Protein AF-A0A6N8XGJ5-F1 (afdb_monomer_lite)

pLDDT: mean 91.12, std 7.99, range [51.22, 97.62]

Structure (mmCIF, N/CA/C/O backbone):
data_AF-A0A6N8XGJ5-F1
#
_entry.id   AF-A0A6N8XGJ5-F1
#
loop_
_atom_site.group_PDB
_atom_site.id
_atom_site.type_symbol
_atom_site.label_atom_id
_atom_site.label_alt_id
_atom_site.label_comp_id
_atom_site.label_asym_id
_atom_site.label_entity_id
_atom_site.label_seq_id
_atom_site.pdbx_PDB_ins_code
_atom_site.Cartn_x
_atom_site.Cartn_y
_atom_site.Cartn_z
_atom_site.occupancy
_atom_site.B_iso_or_equiv
_atom_site.auth_seq_id
_atom_site.auth_comp_id
_atom_site.auth_asym_id
_atom_site.auth_atom_id
_atom_site.pdbx_PDB_model_num
ATOM 1 N N . MET A 1 1 ? 11.985 -4.983 -15.840 1.00 81.88 1 MET A N 1
ATOM 2 C CA . MET A 1 1 ? 11.724 -4.104 -14.678 1.00 81.88 1 MET A CA 1
ATOM 3 C C . MET A 1 1 ? 13.006 -3.387 -14.274 1.00 81.88 1 MET A C 1
ATOM 5 O O . MET A 1 1 ? 13.971 -4.058 -13.929 1.00 81.88 1 MET A O 1
ATOM 9 N N . GLY A 1 2 ? 13.043 -2.054 -14.363 1.00 89.00 2 GLY A N 1
ATOM 10 C CA . GLY A 1 2 ? 14.240 -1.268 -14.037 1.00 89.00 2 GLY A CA 1
ATOM 11 C C . GLY A 1 2 ? 14.600 -1.275 -12.539 1.00 89.00 2 GLY A C 1
ATOM 12 O O . GLY A 1 2 ? 13.753 -1.609 -11.704 1.00 89.00 2 GLY A O 1
ATOM 13 N N . PRO A 1 3 ? 15.836 -0.886 -12.172 1.00 92.31 3 PRO A N 1
ATOM 14 C CA . PRO A 1 3 ? 16.322 -0.918 -10.787 1.00 92.31 3 PRO A CA 1
ATOM 15 C C . PRO A 1 3 ? 15.504 -0.032 -9.836 1.00 92.31 3 PRO A C 1
ATOM 17 O O . PRO A 1 3 ? 15.276 -0.413 -8.689 1.00 92.31 3 PRO A O 1
ATOM 20 N N . THR A 1 4 ? 15.001 1.108 -10.314 1.00 94.00 4 THR A N 1
ATOM 21 C CA . THR A 1 4 ? 14.137 2.002 -9.530 1.00 94.00 4 THR A CA 1
ATOM 22 C C . THR A 1 4 ? 12.829 1.323 -9.137 1.00 94.00 4 THR A C 1
ATOM 24 O O . THR A 1 4 ? 12.509 1.271 -7.954 1.00 94.00 4 THR A O 1
ATOM 27 N N . LEU A 1 5 ? 12.119 0.717 -10.096 1.00 94.69 5 LEU A N 1
ATOM 28 C CA . LEU A 1 5 ? 10.854 0.032 -9.816 1.00 94.69 5 LEU A CA 1
ATOM 29 C C . LEU A 1 5 ? 11.057 -1.170 -8.879 1.00 94.69 5 LEU A C 1
ATOM 31 O O . LEU A 1 5 ? 10.249 -1.390 -7.985 1.00 94.69 5 LEU A O 1
ATOM 35 N N . ARG A 1 6 ? 12.182 -1.894 -8.995 1.00 95.69 6 ARG A N 1
ATOM 36 C CA . ARG A 1 6 ? 12.543 -2.952 -8.029 1.00 95.69 6 ARG A CA 1
ATOM 37 C C . ARG A 1 6 ? 12.651 -2.422 -6.600 1.00 95.69 6 ARG A C 1
ATOM 39 O O . ARG A 1 6 ? 12.148 -3.065 -5.686 1.00 95.69 6 ARG A O 1
ATOM 46 N N . ARG A 1 7 ? 13.290 -1.264 -6.401 1.00 96.38 7 ARG A N 1
ATOM 47 C CA . ARG A 1 7 ? 13.399 -0.636 -5.074 1.00 96.38 7 ARG A CA 1
ATOM 48 C C . ARG A 1 7 ? 12.038 -0.225 -4.522 1.00 96.38 7 ARG A C 1
ATOM 50 O O . ARG A 1 7 ? 11.778 -0.468 -3.348 1.00 96.38 7 ARG A O 1
ATOM 57 N N . VAL A 1 8 ? 11.186 0.361 -5.361 1.00 96.38 8 VAL A N 1
ATOM 58 C CA . VAL A 1 8 ? 9.836 0.779 -4.960 1.00 96.38 8 VAL A CA 1
ATOM 59 C C . VAL A 1 8 ? 8.990 -0.430 -4.561 1.00 96.38 8 VAL A C 1
ATOM 61 O O . VAL A 1 8 ? 8.409 -0.427 -3.483 1.00 96.38 8 VAL A O 1
ATOM 64 N N . LEU A 1 9 ? 9.000 -1.508 -5.348 1.00 96.50 9 LEU A N 1
ATOM 65 C CA . LEU A 1 9 ? 8.251 -2.726 -5.018 1.00 96.50 9 LEU A CA 1
ATOM 66 C C . LEU A 1 9 ? 8.808 -3.456 -3.792 1.00 96.50 9 LEU A C 1
ATOM 68 O O . LEU A 1 9 ? 8.038 -4.009 -3.018 1.00 96.50 9 LEU A O 1
ATOM 72 N N . ALA A 1 10 ? 10.124 -3.425 -3.568 1.00 97.06 10 ALA A N 1
ATOM 73 C CA . ALA A 1 10 ? 10.704 -3.938 -2.328 1.00 97.06 10 ALA A CA 1
ATOM 74 C C . ALA A 1 10 ? 10.257 -3.116 -1.107 1.00 97.06 10 ALA A C 1
ATOM 76 O O . ALA A 1 10 ? 10.054 -3.677 -0.035 1.00 97.06 10 ALA A O 1
ATOM 77 N N . SER A 1 11 ? 10.099 -1.797 -1.260 1.00 96.06 11 SER A N 1
ATOM 78 C CA . SER A 1 11 ? 9.516 -0.938 -0.225 1.00 96.06 11 SER A CA 1
ATOM 79 C C . SER A 1 11 ? 8.040 -1.256 0.017 1.00 96.06 11 SER A C 1
ATOM 81 O O . SER A 1 11 ? 7.648 -1.441 1.166 1.00 96.06 11 SER A O 1
ATOM 83 N N . ALA A 1 12 ? 7.256 -1.427 -1.052 1.00 96.81 12 ALA A N 1
ATOM 84 C CA . ALA A 1 12 ? 5.846 -1.802 -0.964 1.00 96.81 12 ALA A CA 1
ATOM 85 C C . ALA A 1 12 ? 5.661 -3.152 -0.254 1.00 96.81 12 ALA A C 1
ATOM 87 O O . ALA A 1 12 ? 4.863 -3.256 0.669 1.00 96.81 12 ALA A O 1
ATOM 88 N N . ALA A 1 13 ? 6.474 -4.155 -0.599 1.00 96.88 13 ALA A N 1
ATOM 89 C CA . ALA A 1 13 ? 6.433 -5.465 0.045 1.00 96.88 13 ALA A CA 1
ATOM 90 C C . ALA A 1 13 ? 6.740 -5.397 1.553 1.00 96.88 13 ALA A C 1
ATOM 92 O O . ALA A 1 13 ? 6.114 -6.110 2.334 1.00 96.88 13 ALA A O 1
ATOM 93 N N . ARG A 1 14 ? 7.666 -4.524 1.986 1.00 95.94 14 ARG A N 1
ATOM 94 C CA . ARG A 1 14 ? 7.912 -4.297 3.421 1.00 95.94 14 ARG A CA 1
ATOM 95 C C . ARG A 1 14 ? 6.688 -3.694 4.107 1.00 95.94 14 ARG A C 1
ATOM 97 O O . ARG A 1 14 ? 6.292 -4.197 5.152 1.00 95.94 14 ARG A O 1
ATOM 104 N N . LEU A 1 15 ? 6.054 -2.688 3.503 1.00 96.44 15 LEU A N 1
ATOM 105 C CA . LEU A 1 15 ? 4.814 -2.115 4.036 1.00 96.44 15 LEU A CA 1
ATOM 106 C C . LEU A 1 15 ? 3.709 -3.176 4.148 1.00 96.44 15 LEU A C 1
ATOM 108 O O . LEU A 1 15 ? 3.093 -3.305 5.199 1.00 96.44 15 LEU A O 1
ATOM 112 N N . GLN A 1 16 ? 3.505 -3.990 3.112 1.00 96.88 16 GLN A N 1
ATOM 113 C CA . GLN A 1 16 ? 2.492 -5.053 3.1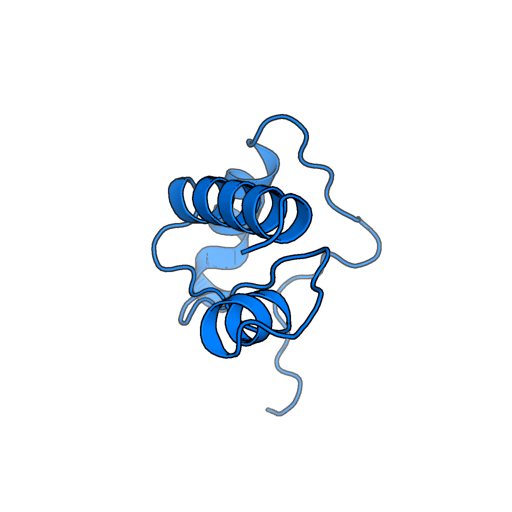20 1.00 96.88 16 GLN A CA 1
ATOM 114 C C . GLN A 1 16 ? 2.780 -6.158 4.149 1.00 96.88 16 GLN A C 1
ATOM 116 O O . GLN A 1 16 ? 1.865 -6.865 4.561 1.00 96.88 16 GLN A O 1
ATOM 121 N N . SER A 1 17 ? 4.035 -6.313 4.585 1.00 96.69 17 SER A N 1
ATOM 122 C CA . SER A 1 17 ? 4.379 -7.261 5.650 1.00 96.69 17 SER A CA 1
ATOM 123 C C . SER A 1 17 ? 3.959 -6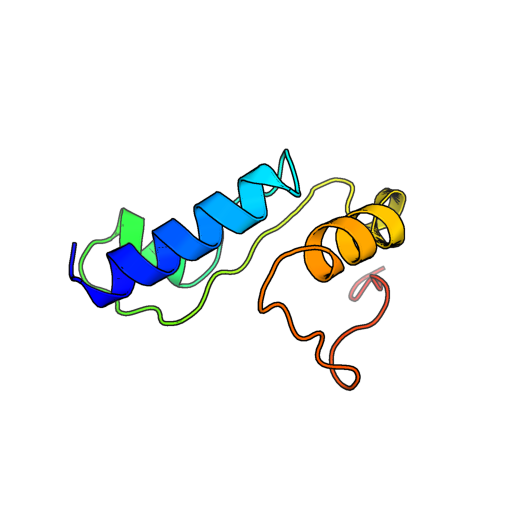.788 7.046 1.00 96.69 17 SER A C 1
ATOM 125 O O . SER A 1 17 ? 3.687 -7.626 7.901 1.00 96.69 17 SER A O 1
ATOM 127 N N . VAL A 1 18 ? 3.874 -5.469 7.270 1.00 96.62 18 VAL A N 1
ATOM 128 C CA . VAL A 1 18 ? 3.431 -4.876 8.548 1.00 96.62 18 VAL A CA 1
ATOM 129 C C . VAL A 1 18 ? 1.959 -4.456 8.525 1.00 96.62 18 VAL A C 1
ATOM 131 O O . VAL A 1 18 ? 1.317 -4.417 9.570 1.00 96.62 18 VAL A O 1
ATOM 134 N N . VAL A 1 19 ? 1.399 -4.212 7.338 1.00 96.12 19 VAL A N 1
ATOM 135 C CA . VAL A 1 19 ? -0.029 -3.968 7.114 1.00 96.12 19 VAL A CA 1
ATOM 136 C C . VAL A 1 19 ? -0.577 -5.043 6.167 1.00 96.12 19 VAL A C 1
ATOM 138 O O . VAL A 1 19 ? -0.611 -4.832 4.949 1.00 96.12 19 VAL A O 1
ATOM 141 N N . PRO A 1 20 ? -0.999 -6.205 6.702 1.00 92.12 20 PRO A N 1
ATOM 142 C CA . PRO A 1 20 ? -1.664 -7.234 5.913 1.00 92.12 20 PRO A CA 1
ATOM 143 C C . PRO A 1 20 ? -2.906 -6.677 5.211 1.00 92.12 20 PRO A C 1
ATOM 145 O O . PRO A 1 20 ? -3.506 -5.707 5.673 1.00 92.12 20 PRO A O 1
ATOM 148 N N . ASP A 1 21 ? -3.278 -7.292 4.090 1.00 95.38 21 ASP A N 1
ATOM 149 C CA . ASP A 1 21 ? -4.443 -6.935 3.261 1.00 95.38 21 ASP A CA 1
ATOM 150 C C . ASP A 1 21 ? -4.328 -5.609 2.486 1.00 95.38 21 ASP A C 1
ATOM 152 O O . ASP A 1 21 ? -5.185 -5.300 1.656 1.00 95.38 21 ASP A O 1
ATOM 156 N N . ALA A 1 22 ? -3.241 -4.854 2.670 1.00 97.19 22 ALA A N 1
ATOM 157 C CA . ALA A 1 22 ? -2.954 -3.666 1.877 1.00 97.19 22 ALA A CA 1
ATOM 158 C C . ALA A 1 22 ? -2.754 -4.023 0.392 1.00 97.19 22 ALA A C 1
ATOM 160 O O . ALA A 1 22 ? -1.843 -4.773 0.024 1.00 97.19 22 ALA A O 1
ATOM 161 N N . VAL A 1 23 ? -3.565 -3.435 -0.488 1.00 97.50 23 VAL A N 1
ATOM 162 C CA . VAL A 1 23 ? -3.498 -3.664 -1.938 1.00 97.50 23 VAL A CA 1
ATOM 163 C C . VAL A 1 23 ? -2.733 -2.530 -2.608 1.00 97.50 23 VAL A C 1
ATOM 165 O O . VAL A 1 23 ? -3.128 -1.371 -2.498 1.00 97.50 23 VAL A O 1
ATOM 168 N N . LEU A 1 24 ? -1.659 -2.862 -3.333 1.00 97.62 24 LEU A N 1
ATOM 169 C CA . LEU A 1 24 ? -0.878 -1.903 -4.119 1.00 97.62 24 LEU A CA 1
ATOM 170 C C . LEU A 1 24 ? -1.722 -1.318 -5.261 1.00 97.62 24 LEU A C 1
ATOM 172 O O . LEU A 1 24 ? -2.261 -2.054 -6.089 1.00 97.62 24 LEU A O 1
ATOM 176 N N . VAL A 1 25 ? -1.766 0.009 -5.355 1.00 97.00 25 VAL A N 1
ATOM 177 C CA . VAL A 1 25 ? -2.496 0.749 -6.392 1.00 97.00 25 VAL A CA 1
ATOM 178 C C . VAL A 1 25 ? -1.620 1.842 -7.020 1.00 97.00 25 VAL A C 1
ATOM 180 O O . VAL A 1 25 ? -0.402 1.897 -6.828 1.00 97.00 25 VAL A O 1
ATOM 183 N N . GLY A 1 26 ? -2.233 2.701 -7.836 1.00 95.31 26 GLY A N 1
ATOM 184 C CA . GLY A 1 26 ? -1.601 3.916 -8.338 1.00 95.31 26 GLY A CA 1
ATOM 185 C C . GLY A 1 26 ? -0.499 3.674 -9.371 1.00 95.31 26 GLY A C 1
ATOM 186 O O . GLY A 1 26 ? -0.542 2.744 -10.184 1.00 95.31 26 GLY A O 1
ATOM 187 N N . GLY A 1 27 ? 0.489 4.573 -9.371 1.00 94.88 27 GLY A N 1
ATOM 188 C CA . GLY A 1 27 ? 1.556 4.607 -10.371 1.00 94.88 27 GLY A CA 1
ATOM 189 C C . GLY A 1 27 ? 2.416 3.345 -10.387 1.00 94.88 27 GLY A C 1
ATOM 190 O O . GLY A 1 27 ? 2.755 2.864 -11.469 1.00 94.88 27 GLY A O 1
ATOM 191 N N . SER A 1 28 ? 2.721 2.788 -9.213 1.00 95.88 28 SER A N 1
ATOM 192 C CA . SER A 1 28 ? 3.540 1.581 -9.066 1.00 95.88 28 SER A CA 1
ATOM 193 C C . SER A 1 28 ? 2.848 0.324 -9.575 1.00 95.88 28 SER A C 1
ATOM 195 O O . SER A 1 28 ? 3.467 -0.451 -10.306 1.00 95.88 28 SER A O 1
ATOM 197 N N . ALA A 1 29 ? 1.557 0.146 -9.271 1.00 96.12 29 ALA A N 1
ATOM 198 C CA . ALA A 1 29 ? 0.773 -0.961 -9.817 1.00 96.12 29 ALA A CA 1
ATOM 199 C C . ALA A 1 29 ? 0.703 -0.884 -11.352 1.00 96.12 29 ALA A C 1
ATOM 201 O O . ALA A 1 29 ? 0.968 -1.868 -12.045 1.00 96.12 29 ALA A O 1
ATOM 202 N N . ALA A 1 30 ? 0.440 0.310 -11.896 1.00 95.31 30 ALA A N 1
ATOM 203 C CA . ALA A 1 30 ? 0.429 0.532 -13.339 1.00 95.31 30 ALA A CA 1
ATOM 204 C C . ALA A 1 30 ? 1.810 0.301 -13.978 1.00 95.31 30 ALA A C 1
ATOM 206 O O . ALA A 1 30 ? 1.896 -0.279 -15.056 1.00 95.31 30 ALA A O 1
ATOM 207 N N . ALA A 1 31 ? 2.897 0.725 -13.326 1.00 94.69 31 ALA A N 1
ATOM 208 C CA . ALA A 1 31 ? 4.259 0.516 -13.812 1.00 94.69 31 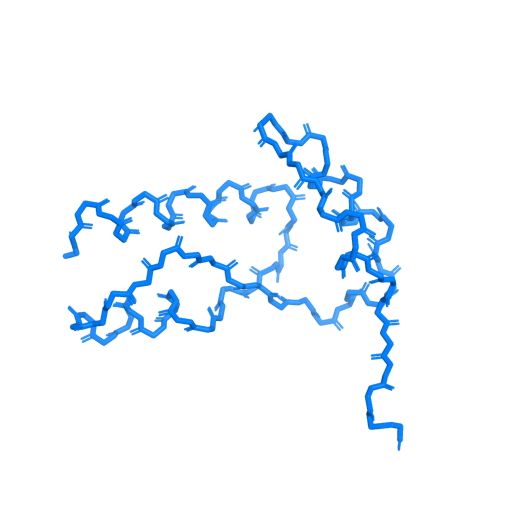ALA A CA 1
ATOM 209 C C . ALA A 1 31 ? 4.650 -0.969 -13.826 1.00 94.69 31 ALA A C 1
ATOM 211 O O . ALA A 1 31 ? 5.267 -1.423 -14.792 1.00 94.69 31 ALA A O 1
ATOM 212 N N . LEU A 1 32 ? 4.256 -1.726 -12.797 1.00 94.25 32 LEU A N 1
ATOM 213 C CA . LEU A 1 32 ? 4.441 -3.175 -12.740 1.00 94.25 32 LEU A CA 1
ATOM 214 C C . LEU A 1 32 ? 3.644 -3.886 -13.841 1.00 94.25 32 LEU A C 1
ATOM 216 O O . LEU A 1 32 ? 4.195 -4.743 -14.525 1.00 94.25 32 LEU A O 1
ATOM 220 N N . HIS A 1 33 ? 2.378 -3.509 -14.034 1.00 94.25 33 HIS A N 1
ATOM 221 C CA . HIS A 1 33 ? 1.501 -4.134 -15.023 1.00 94.25 33 HIS A CA 1
ATOM 222 C C . HIS A 1 33 ? 1.896 -3.800 -16.470 1.00 94.25 33 HIS A C 1
ATOM 224 O O . HIS A 1 33 ? 1.994 -4.688 -17.311 1.00 94.25 33 HIS A O 1
ATOM 230 N N . ALA A 1 34 ? 2.133 -2.520 -16.769 1.00 92.50 34 ALA A N 1
ATOM 231 C CA . ALA A 1 34 ? 2.315 -2.034 -18.135 1.00 92.50 34 ALA A CA 1
ATOM 232 C C . ALA A 1 34 ? 3.780 -2.057 -18.611 1.00 92.50 34 ALA A C 1
ATOM 234 O O . ALA A 1 34 ? 4.045 -1.991 -19.811 1.00 92.50 34 ALA A O 1
ATOM 235 N N . GLY A 1 35 ? 4.753 -2.102 -17.695 1.00 87.50 35 GLY A N 1
ATOM 236 C CA . GLY A 1 35 ? 6.177 -2.279 -18.004 1.00 87.50 35 GLY A CA 1
ATOM 237 C C . GLY A 1 35 ? 6.911 -1.081 -18.625 1.00 87.50 35 GLY A C 1
ATOM 238 O O . GLY A 1 35 ? 8.128 -1.154 -18.781 1.00 87.50 35 GLY A O 1
ATOM 239 N N . HIS A 1 36 ? 6.223 0.020 -18.950 1.00 80.12 36 HIS A N 1
ATOM 240 C CA . HIS A 1 36 ? 6.801 1.188 -19.640 1.00 80.12 36 HIS A CA 1
ATOM 241 C C . HIS A 1 36 ? 6.633 2.526 -18.894 1.00 80.12 36 HIS A C 1
ATOM 243 O O . HIS A 1 36 ? 7.003 3.575 -19.419 1.00 80.12 36 HIS A O 1
ATOM 249 N N . ARG A 1 37 ? 6.098 2.516 -17.665 1.00 84.69 37 ARG A N 1
ATOM 250 C CA . ARG A 1 37 ? 5.954 3.711 -16.812 1.00 84.69 37 ARG A CA 1
ATOM 251 C C . ARG A 1 37 ? 7.026 3.737 -15.716 1.00 84.69 37 ARG A C 1
ATOM 253 O O . ARG A 1 37 ? 7.447 2.695 -15.219 1.00 84.69 37 ARG A O 1
ATOM 260 N N . VAL A 1 38 ? 7.427 4.943 -15.312 1.00 89.19 38 VAL A N 1
ATOM 261 C CA . VAL A 1 38 ? 8.247 5.188 -14.116 1.00 89.19 38 VAL A CA 1
ATOM 262 C C . VAL A 1 38 ? 7.336 5.550 -12.940 1.00 89.19 38 VAL A C 1
ATOM 264 O O . VAL A 1 38 ? 6.449 6.387 -13.083 1.00 89.19 38 VAL A O 1
ATOM 267 N N . SER A 1 39 ? 7.567 4.933 -11.784 1.00 93.44 39 SER A N 1
ATOM 268 C CA . SER A 1 39 ? 6.975 5.316 -1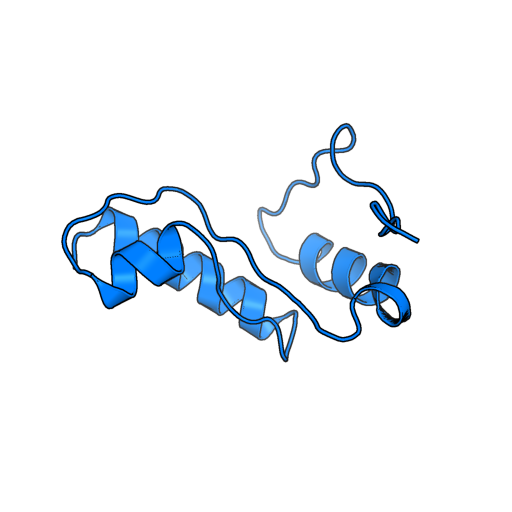0.498 1.00 93.44 39 SER A CA 1
ATOM 269 C C . SER A 1 39 ? 8.083 5.369 -9.448 1.00 93.44 39 SER A C 1
ATOM 271 O O . SER A 1 39 ? 9.076 4.638 -9.550 1.00 93.44 39 SER A O 1
ATOM 273 N N . LEU A 1 40 ? 7.950 6.301 -8.506 1.00 95.50 40 LEU A N 1
ATOM 274 C CA . LEU A 1 40 ? 8.961 6.627 -7.496 1.00 95.50 40 LEU A CA 1
ATOM 275 C C . LEU A 1 40 ? 8.455 6.384 -6.065 1.00 95.50 40 LEU A C 1
ATOM 277 O O . LEU A 1 40 ? 9.228 6.495 -5.117 1.00 95.50 40 LEU A O 1
ATOM 281 N N . ASP A 1 41 ? 7.185 6.026 -5.934 1.00 94.69 41 ASP A N 1
ATOM 282 C CA . ASP A 1 41 ? 6.396 5.894 -4.717 1.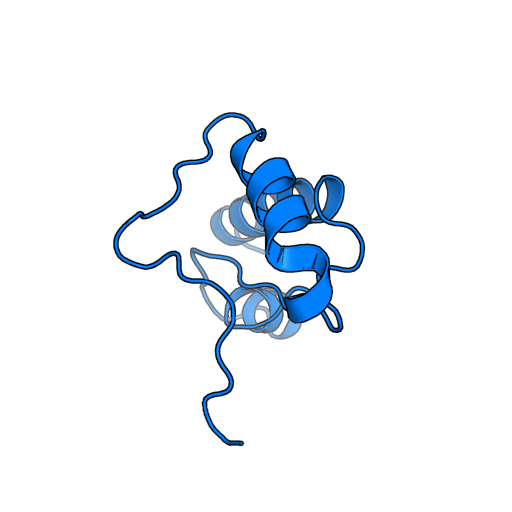00 94.69 41 ASP A CA 1
ATOM 283 C C . ASP A 1 41 ? 5.429 4.707 -4.832 1.00 94.69 41 ASP A C 1
ATOM 285 O O . ASP A 1 41 ? 5.274 4.100 -5.895 1.00 94.69 41 ASP A O 1
ATOM 289 N N . HIS A 1 42 ? 4.794 4.336 -3.724 1.00 96.19 42 HIS A N 1
ATOM 290 C CA . HIS A 1 42 ? 3.782 3.289 -3.708 1.00 96.19 42 HIS A CA 1
ATOM 291 C C . HIS A 1 42 ? 2.578 3.704 -2.865 1.00 96.19 42 HIS A C 1
ATOM 293 O O . HIS A 1 42 ? 2.724 4.119 -1.717 1.00 96.19 42 HIS A O 1
ATOM 299 N N . ASP A 1 43 ? 1.388 3.492 -3.412 1.00 96.25 43 ASP A N 1
ATOM 300 C CA . ASP A 1 43 ? 0.122 3.769 -2.741 1.00 96.25 43 ASP A CA 1
ATOM 301 C C . ASP A 1 43 ? -0.593 2.458 -2.452 1.00 96.25 43 ASP A C 1
ATOM 303 O O . ASP A 1 43 ? -0.531 1.522 -3.253 1.00 96.25 43 ASP A O 1
ATOM 307 N N . HIS A 1 44 ? -1.268 2.390 -1.308 1.00 96.69 44 HIS A N 1
ATOM 308 C CA . HIS A 1 44 ? -2.021 1.210 -0.907 1.00 96.69 44 HIS A CA 1
ATOM 309 C C . HIS A 1 44 ? -3.436 1.596 -0.496 1.00 96.69 44 HIS A C 1
ATOM 311 O O . HIS A 1 44 ? -3.657 2.673 0.056 1.00 96.69 44 HIS A O 1
ATOM 317 N N . VAL A 1 45 ? -4.382 0.698 -0.752 1.00 96.00 45 VAL A N 1
ATOM 318 C CA . VAL A 1 45 ? -5.749 0.787 -0.232 1.00 96.00 45 VAL A CA 1
ATOM 319 C C . VAL A 1 45 ? -6.016 -0.368 0.721 1.00 96.00 45 VAL A C 1
ATOM 321 O O . VAL A 1 45 ? -5.507 -1.472 0.528 1.00 96.00 45 VAL A O 1
ATOM 324 N N . LEU A 1 46 ? -6.831 -0.096 1.736 1.00 95.50 46 LEU A N 1
ATOM 325 C CA . LEU A 1 46 ? -7.399 -1.086 2.642 1.00 95.50 46 LEU A CA 1
ATOM 326 C C . LEU A 1 46 ? -8.914 -0.897 2.662 1.00 95.50 46 LEU A C 1
ATOM 328 O O . LEU A 1 46 ? -9.393 0.238 2.689 1.00 95.50 46 LEU A O 1
ATOM 332 N N . ALA A 1 47 ? -9.656 -2.002 2.651 1.00 94.44 47 ALA A N 1
ATOM 333 C CA . ALA A 1 47 ? -11.117 -1.968 2.680 1.00 94.44 47 ALA A CA 1
ATOM 334 C C . ALA A 1 47 ? -11.663 -1.475 4.033 1.00 94.44 47 ALA A C 1
ATOM 336 O O . ALA A 1 47 ? -12.696 -0.818 4.078 1.00 94.44 47 ALA A O 1
ATOM 337 N N . ASP A 1 48 ? -10.939 -1.765 5.112 1.00 93.69 48 ASP A N 1
ATOM 338 C CA . ASP A 1 48 ? -11.280 -1.527 6.516 1.00 93.69 48 ASP A CA 1
ATOM 339 C C . ASP A 1 48 ? -10.378 -0.454 7.160 1.00 93.69 48 ASP A C 1
ATOM 341 O O . ASP A 1 48 ? -10.220 -0.404 8.381 1.00 93.69 48 ASP A O 1
ATOM 345 N N . LEU A 1 49 ? -9.771 0.432 6.349 1.00 92.56 49 LEU A N 1
ATOM 346 C CA . LEU A 1 49 ? -8.847 1.457 6.857 1.00 92.56 49 LEU A CA 1
ATOM 347 C C . LEU A 1 49 ? -9.495 2.350 7.919 1.00 92.56 49 LEU A C 1
ATOM 349 O O . LEU A 1 49 ? -8.824 2.767 8.855 1.00 92.56 49 LEU A O 1
ATOM 353 N N . VAL A 1 50 ? -10.783 2.659 7.758 1.00 91.25 50 VAL A N 1
ATOM 354 C CA . VAL A 1 50 ? -11.538 3.497 8.700 1.00 91.25 50 VAL A CA 1
ATOM 355 C C . VAL A 1 50 ? -11.563 2.861 10.089 1.00 91.25 50 VAL A C 1
ATOM 357 O O . VAL A 1 50 ? -11.321 3.550 11.075 1.00 91.25 50 VAL A O 1
ATOM 360 N N . ASP A 1 51 ? -11.782 1.550 10.158 1.00 93.38 51 ASP A N 1
ATOM 361 C CA . ASP A 1 51 ? -11.926 0.816 11.417 1.00 93.38 51 ASP A CA 1
ATOM 362 C C . ASP A 1 51 ? -10.577 0.527 12.090 1.00 93.38 51 ASP A C 1
ATOM 364 O O . ASP A 1 51 ? -10.508 0.317 13.300 1.00 93.38 51 ASP A O 1
ATOM 368 N N . ARG A 1 52 ? -9.486 0.514 11.314 1.00 93.50 52 ARG A N 1
ATOM 369 C CA . ARG A 1 52 ? -8.143 0.114 11.770 1.00 93.50 52 ARG A CA 1
ATOM 370 C C . ARG A 1 52 ? -7.088 1.204 11.645 1.00 93.50 52 ARG A C 1
ATOM 372 O O . ARG A 1 52 ? -5.901 0.906 11.760 1.00 93.50 52 ARG A O 1
ATOM 379 N N . TYR A 1 53 ? -7.491 2.449 11.408 1.00 92.44 53 TYR A N 1
ATOM 380 C CA . TYR A 1 53 ? -6.566 3.539 11.101 1.00 92.44 53 TYR A CA 1
ATOM 381 C C . TYR A 1 53 ? -5.423 3.660 12.115 1.00 92.44 53 TYR A C 1
ATOM 383 O O . TYR A 1 53 ? -4.264 3.710 11.714 1.00 92.44 53 TYR A O 1
ATOM 391 N N . GLU A 1 54 ? -5.735 3.662 13.414 1.00 93.00 54 GLU A N 1
ATOM 392 C CA . GLU A 1 54 ? -4.728 3.808 14.473 1.00 93.00 54 GLU A CA 1
ATOM 393 C C . GLU A 1 54 ? -3.737 2.639 14.484 1.00 93.00 54 GLU A C 1
ATOM 395 O O . GLU A 1 54 ? -2.530 2.863 14.512 1.00 93.00 54 GLU A O 1
ATOM 400 N N . ALA A 1 55 ? -4.228 1.404 14.359 1.00 94.50 55 ALA A N 1
ATOM 401 C CA . ALA A 1 55 ? -3.382 0.213 14.303 1.00 94.50 55 ALA A CA 1
ATOM 402 C C . ALA A 1 55 ? -2.485 0.195 13.051 1.00 94.50 55 ALA A C 1
ATOM 404 O O . ALA A 1 55 ? -1.330 -0.219 13.112 1.00 94.50 55 ALA A O 1
ATOM 405 N N . VAL A 1 56 ? -3.003 0.654 11.907 1.00 94.69 56 VAL A N 1
ATOM 406 C CA . VAL A 1 56 ? -2.224 0.787 10.666 1.00 94.69 56 VAL A CA 1
ATOM 407 C C . VAL A 1 56 ? -1.157 1.869 10.814 1.00 94.69 56 VAL A C 1
ATOM 409 O O . VAL A 1 56 ? -0.014 1.647 10.419 1.00 94.69 56 VAL A O 1
ATOM 412 N N . LEU A 1 57 ? -1.513 3.021 11.388 1.00 93.81 57 LEU A N 1
ATOM 413 C CA . LEU A 1 57 ? -0.578 4.114 11.634 1.00 93.81 57 LEU A CA 1
ATOM 414 C C . LEU A 1 57 ? 0.562 3.654 12.550 1.00 93.81 57 LEU A C 1
ATOM 416 O O . LEU A 1 57 ? 1.721 3.818 12.184 1.00 93.81 57 LEU A O 1
ATOM 420 N N . GLU A 1 58 ? 0.242 3.003 13.669 1.00 94.56 58 GLU A N 1
ATOM 421 C CA . GLU A 1 58 ? 1.227 2.455 14.608 1.00 94.56 58 GLU A CA 1
ATOM 422 C C . GLU A 1 58 ? 2.152 1.426 13.939 1.00 94.56 58 GLU A C 1
ATOM 424 O O . GLU A 1 58 ? 3.377 1.522 14.047 1.00 94.56 58 GLU A O 1
ATOM 429 N N . ALA A 1 59 ? 1.589 0.463 13.200 1.00 95.00 59 ALA A N 1
ATOM 430 C CA . ALA A 1 59 ? 2.372 -0.571 12.525 1.00 95.00 59 ALA A CA 1
ATOM 431 C C . ALA A 1 59 ? 3.381 0.038 11.538 1.00 95.00 59 ALA A C 1
ATOM 433 O O . ALA A 1 59 ? 4.552 -0.349 11.497 1.00 95.00 59 ALA A O 1
ATOM 434 N N . VAL A 1 60 ? 2.942 1.034 10.772 1.00 94.00 60 VAL A N 1
ATOM 435 C CA . VAL A 1 60 ? 3.781 1.724 9.795 1.00 94.00 60 VAL A CA 1
ATOM 436 C C . VAL A 1 60 ? 4.839 2.595 10.485 1.00 94.00 60 VAL A C 1
ATOM 438 O O . VAL A 1 60 ? 6.006 2.543 10.099 1.00 94.00 60 VAL A O 1
ATOM 441 N N . GLU A 1 61 ? 4.480 3.330 11.539 1.00 94.12 61 GLU A N 1
ATOM 442 C CA . GLU A 1 61 ? 5.412 4.161 12.317 1.00 94.12 61 GLU A CA 1
ATOM 443 C C . GLU A 1 61 ? 6.474 3.351 13.065 1.00 94.12 61 GLU A C 1
ATOM 445 O O . GLU A 1 61 ? 7.585 3.839 13.268 1.00 94.12 61 GLU A O 1
ATOM 450 N N . SER A 1 62 ? 6.177 2.096 13.409 1.00 94.00 62 SER A N 1
ATOM 451 C CA . SER A 1 62 ? 7.149 1.177 14.011 1.00 94.00 62 SER A CA 1
ATOM 452 C C . SER A 1 62 ? 8.209 0.657 13.026 1.00 94.00 62 SER A C 1
ATOM 454 O O . SER A 1 62 ? 9.189 0.031 13.436 1.00 94.00 62 SER A O 1
ATOM 456 N N . THR A 1 63 ? 8.044 0.910 11.722 1.00 93.19 63 THR A N 1
ATOM 457 C CA . THR A 1 63 ? 8.977 0.444 10.691 1.00 93.19 63 THR A CA 1
ATOM 458 C C . THR A 1 63 ? 10.231 1.320 10.636 1.00 93.19 63 THR A C 1
ATOM 460 O O . THR A 1 63 ? 10.163 2.547 10.573 1.00 93.19 63 THR A O 1
ATOM 463 N N . GLU A 1 64 ? 11.407 0.687 10.589 1.00 91.00 64 GLU A N 1
ATOM 464 C CA . GLU A 1 64 ? 12.692 1.387 10.503 1.00 91.00 64 GLU A CA 1
ATOM 465 C C . GLU A 1 64 ? 12.757 2.338 9.294 1.00 91.00 64 GLU A C 1
ATOM 467 O O . GLU A 1 64 ? 12.496 1.957 8.149 1.00 91.00 64 GLU A O 1
ATOM 472 N N . GLY A 1 65 ? 13.142 3.591 9.554 1.00 90.44 65 GLY A N 1
ATOM 473 C CA . GLY A 1 65 ? 13.285 4.624 8.528 1.00 90.44 65 GLY A CA 1
ATOM 474 C C . GLY A 1 65 ? 11.969 5.260 8.072 1.00 90.44 65 GLY A C 1
ATOM 475 O O . GLY A 1 65 ? 11.997 6.085 7.156 1.00 90.44 65 GLY A O 1
ATOM 476 N N . TRP A 1 66 ? 10.833 4.916 8.689 1.00 92.94 66 TRP A N 1
ATOM 477 C CA . TRP A 1 66 ? 9.573 5.607 8.445 1.00 92.94 66 TRP A CA 1
ATOM 478 C C . TRP A 1 66 ? 9.576 7.018 9.048 1.00 92.94 66 TRP A C 1
ATOM 480 O O . TRP A 1 66 ? 10.075 7.249 10.148 1.00 92.94 66 TRP A O 1
ATOM 490 N N . ALA A 1 67 ? 8.992 7.974 8.323 1.00 92.25 67 ALA A N 1
ATOM 491 C CA . ALA A 1 67 ? 8.777 9.335 8.796 1.00 92.25 67 ALA A CA 1
ATOM 492 C C . ALA A 1 67 ? 7.386 9.818 8.366 1.00 92.25 67 ALA A C 1
ATOM 494 O O . ALA A 1 67 ? 7.155 10.127 7.194 1.00 92.25 67 ALA A O 1
ATOM 495 N N . THR A 1 68 ? 6.457 9.902 9.320 1.00 90.38 68 THR A N 1
ATOM 496 C CA . THR A 1 68 ? 5.092 10.372 9.060 1.00 90.38 68 THR A CA 1
ATOM 497 C C . THR A 1 68 ? 5.087 11.872 8.784 1.00 90.38 68 THR A C 1
ATOM 499 O O . THR A 1 68 ? 5.529 12.689 9.595 1.00 90.38 68 THR A O 1
ATOM 502 N N . SER A 1 69 ? 4.529 12.269 7.640 1.00 88.00 69 SER A N 1
ATO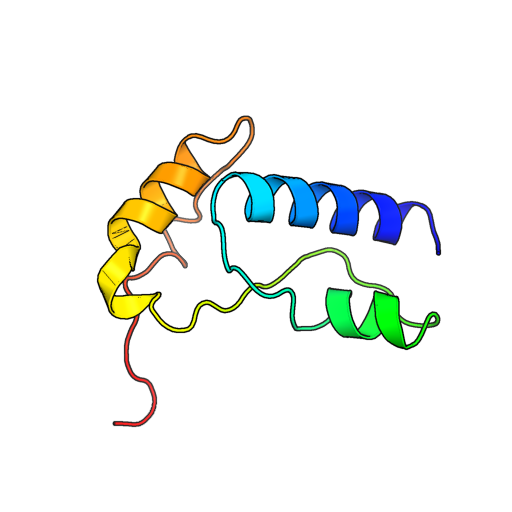M 503 C CA . SER A 1 69 ? 4.295 13.682 7.350 1.00 88.00 69 SER A CA 1
ATOM 504 C C . SER A 1 69 ? 3.124 14.202 8.183 1.00 88.00 69 SER A C 1
ATOM 506 O O . SER A 1 69 ? 1.962 14.019 7.821 1.00 88.00 69 SER A O 1
ATOM 508 N N . VAL A 1 70 ? 3.424 14.912 9.271 1.00 78.69 70 VAL A N 1
ATOM 509 C CA . VAL A 1 70 ? 2.423 15.506 10.184 1.00 78.69 70 VAL A CA 1
ATOM 510 C C . VAL A 1 70 ? 1.461 16.486 9.501 1.00 78.69 70 VAL A C 1
ATOM 512 O O . VAL A 1 70 ? 0.365 16.731 9.991 1.00 78.69 70 VAL A O 1
ATOM 515 N N . ARG A 1 71 ? 1.843 17.053 8.348 1.00 77.56 71 ARG A N 1
ATOM 516 C CA . ARG A 1 71 ? 0.984 17.960 7.568 1.00 77.56 71 ARG A CA 1
ATOM 517 C C . ARG A 1 71 ? -0.084 17.210 6.764 1.00 77.56 71 ARG A C 1
ATOM 519 O O . ARG A 1 71 ? -1.159 17.760 6.522 1.00 77.56 71 ARG A O 1
ATOM 526 N N . ALA A 1 72 ? 0.244 16.011 6.289 1.00 75.00 72 ALA A N 1
ATOM 527 C CA . ALA A 1 72 ? -0.583 15.238 5.365 1.00 75.00 72 ALA A CA 1
ATOM 528 C C . ALA A 1 72 ? -1.316 14.074 6.049 1.00 75.00 72 ALA A C 1
ATOM 530 O O . ALA A 1 72 ? -2.366 13.666 5.563 1.00 75.00 72 ALA A O 1
ATOM 531 N N . SER A 1 73 ? -0.791 13.573 7.170 1.00 78.38 73 SER A N 1
ATOM 532 C CA . SER A 1 73 ? -1.404 12.496 7.942 1.00 78.38 73 SER A CA 1
ATOM 533 C C . SER A 1 73 ? -2.624 13.017 8.695 1.00 78.38 73 SER A C 1
ATOM 535 O O . SER A 1 73 ? -2.513 13.839 9.606 1.00 78.38 73 SER A O 1
ATOM 537 N N . LYS A 1 74 ? -3.805 12.580 8.263 1.00 80.81 74 LYS A N 1
ATOM 538 C CA . LYS A 1 74 ? -5.087 12.860 8.905 1.00 80.81 74 LYS A CA 1
ATOM 539 C C . LYS A 1 74 ? -5.891 11.563 8.943 1.00 80.81 74 LYS A C 1
ATOM 541 O O . LYS A 1 74 ? -5.773 10.782 7.994 1.00 80.81 74 LYS A O 1
ATOM 546 N N . PRO A 1 75 ? -6.728 11.358 9.975 1.00 84.19 75 PRO A N 1
ATOM 547 C CA . PRO A 1 75 ? -7.667 10.248 9.992 1.00 84.19 75 PRO A CA 1
ATOM 548 C C . PRO A 1 75 ? -8.500 10.194 8.704 1.00 84.19 75 PRO A C 1
ATOM 550 O O . PRO A 1 75 ? -8.756 11.252 8.111 1.00 84.19 75 PRO A O 1
ATOM 553 N N . PRO A 1 76 ? -8.937 8.998 8.269 1.00 84.62 76 PRO A N 1
ATOM 554 C CA . PRO A 1 76 ? -9.753 8.840 7.082 1.00 84.62 76 PRO A CA 1
ATOM 555 C C . PRO A 1 76 ? -10.997 9.715 7.193 1.00 84.62 76 PRO A C 1
ATOM 557 O O . PRO A 1 76 ? -11.670 9.743 8.221 1.00 84.62 76 PRO A O 1
ATOM 560 N N . PHE A 1 77 ? -11.296 10.440 6.125 1.00 81.25 77 PHE A N 1
ATOM 561 C CA . PHE A 1 77 ? -12.487 11.266 6.035 1.00 81.25 77 PHE A CA 1
ATOM 562 C C . PHE A 1 77 ? -13.219 10.924 4.748 1.00 81.25 77 PHE A C 1
ATOM 564 O O . PHE A 1 77 ? -12.615 10.752 3.687 1.00 81.25 77 PHE A O 1
ATOM 571 N N . THR A 1 78 ? -14.538 10.825 4.840 1.00 74.19 78 THR A N 1
ATOM 572 C CA . THR A 1 78 ? -15.381 10.593 3.674 1.00 74.19 78 THR A CA 1
ATOM 573 C C . THR A 1 78 ? -15.429 11.871 2.839 1.00 74.19 78 THR A C 1
ATOM 575 O O . THR A 1 78 ? -15.919 12.900 3.297 1.00 74.19 78 THR A O 1
ATOM 578 N N . ILE A 1 79 ? -14.900 11.821 1.613 1.00 72.25 79 ILE A N 1
ATOM 579 C CA . ILE A 1 79 ? -14.898 12.969 0.684 1.00 72.25 79 ILE A CA 1
ATOM 580 C C . ILE A 1 79 ? -16.277 13.157 0.034 1.00 72.25 79 ILE A C 1
ATOM 582 O O . ILE A 1 79 ? -16.662 14.278 -0.290 1.00 72.25 79 ILE A O 1
ATOM 586 N N . MET A 1 80 ? -17.024 12.067 -0.143 1.00 67.06 80 MET A N 1
ATOM 587 C CA . MET A 1 80 ? -18.350 12.049 -0.764 1.00 67.06 80 MET A CA 1
ATOM 588 C C . MET A 1 80 ? -19.283 11.166 0.060 1.00 67.06 80 MET A C 1
ATOM 590 O O . MET A 1 80 ? -19.464 9.995 -0.265 1.00 67.06 80 MET A O 1
ATOM 594 N N . GLY A 1 81 ? -19.771 11.712 1.178 1.00 51.22 81 GLY A N 1
ATOM 595 C CA . GLY A 1 81 ? -20.863 11.097 1.938 1.00 51.22 81 GLY A CA 1
ATOM 596 C C . GLY A 1 81 ? -22.130 11.014 1.103 1.00 51.22 81 GLY A C 1
ATOM 597 O O . GLY A 1 81 ? -22.384 11.981 0.348 1.00 51.22 81 GLY A O 1
#

Sequence (81 aa):
MGPTLRRVLASAARLQSVVPDAVLVGGSAAALHAGHRVSLDHDHVLADLVDRYEAVLEAVESTEGWATSVRASKPPFTIMG

Secondary structure (DSSP, 8-state):
--HHHHHHHHHHHHHHHHSTTPEEEHHHHHHHHHSS---S--EEE-TTHHHHHHHHHHHHHTSTT----TTT------S--

Foldseek 3Di:
DDPQLVVQVVVVVVLCVLVPQWDWDDQSVCCVVVVPGDDNHIDTDHPCCLVCVVVSVVSQVPDPPDDDDPVPDDRDDDPDD

Radius of gyration: 13.7 Å; chains: 1; bounding box: 37×25×34 Å